Protein AF-A0A1B3IR20-F1 (afdb_monomer)

Secondary structure (DSSP, 8-state):
---------------HHHHHHHHHHHHHTT--HHHHHHHHHHHS-----SS-HHHHHHHHHHHHHHHHHHHHHHHHHHHH-GGGGHHHHHHHHHHHHHHHHHHT-

Sequence (105 aa):
MTAQKKRTQINVRLDELELEKVKYSADVLGLSVGQYVKQVVTKSPLIEPKFSPDFQKTAIRQLVGIANNLNQLTRLAHINGTTSTQQAIDQLRKEVDLLWQQLAK

Foldseek 3Di:
DDDDDPPDDDDDDDDPVRVVVLCVVCVVVVHDSVVSVCCCVVVVPPVPPPDDPVLVVVLVVLVVVLVVLVVVLVVCCVVPNNVVRVVSVVVSVVSVVVSVVVVVD

Radius of gyration: 26.53 Å; Cα contacts (8 Å, |Δi|>4): 33; chains: 1; bounding box: 53×28×75 Å

Mean predicted aligned error: 13.36 Å

InterPro domains:
  IPR053842 Mobilization protein NikA-like [PF21983] (4-77)

Structure (mmCIF, N/CA/C/O backbone):
data_AF-A0A1B3IR20-F1
#
_entry.id   AF-A0A1B3IR20-F1
#
loop_
_atom_site.group_PDB
_atom_site.id
_atom_site.type_symbol
_atom_site.label_atom_id
_atom_site.label_alt_id
_atom_site.label_comp_id
_atom_site.label_asym_id
_atom_site.label_entity_id
_atom_site.label_seq_id
_atom_site.pdbx_PDB_ins_code
_atom_site.Cartn_x
_atom_site.Cartn_y
_atom_site.Cartn_z
_atom_site.occupancy
_atom_site.B_iso_or_equiv
_atom_site.auth_seq_id
_atom_site.auth_comp_id
_atom_site.auth_asym_id
_atom_site.auth_atom_id
_atom_site.pdbx_PDB_model_num
ATOM 1 N N . MET A 1 1 ? -3.662 -6.941 39.229 1.00 40.84 1 MET A N 1
ATOM 2 C CA . MET A 1 1 ? -3.379 -6.418 37.874 1.00 40.84 1 MET A CA 1
ATOM 3 C C . MET A 1 1 ? -4.437 -5.373 37.548 1.00 40.84 1 MET A C 1
ATOM 5 O O . MET A 1 1 ? -5.601 -5.723 37.415 1.00 40.84 1 MET A O 1
ATOM 9 N N . THR A 1 2 ? -4.089 -4.089 37.550 1.00 47.50 2 THR A N 1
ATOM 10 C 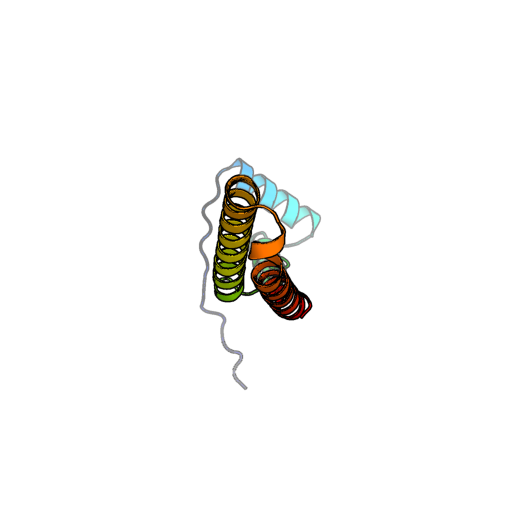CA . THR A 1 2 ? -5.041 -2.993 37.308 1.00 47.50 2 THR A CA 1
ATOM 11 C C . THR A 1 2 ? -5.352 -2.897 35.814 1.00 47.50 2 THR A C 1
ATOM 13 O O . THR A 1 2 ? -4.460 -2.658 35.004 1.00 47.50 2 THR A O 1
ATOM 16 N N . ALA A 1 3 ? -6.617 -3.104 35.436 1.00 56.12 3 ALA A N 1
ATOM 17 C CA . ALA A 1 3 ? -7.076 -2.972 34.057 1.00 56.12 3 ALA A CA 1
ATOM 18 C C . ALA A 1 3 ? -6.801 -1.549 33.539 1.00 56.12 3 ALA A C 1
ATOM 20 O O . ALA A 1 3 ? -7.300 -0.562 34.086 1.00 56.12 3 ALA A O 1
ATOM 21 N N . GLN A 1 4 ? -5.987 -1.433 32.492 1.00 61.38 4 GLN A N 1
ATOM 22 C CA . GLN A 1 4 ? -5.602 -0.149 31.915 1.00 61.38 4 GLN A CA 1
ATOM 23 C C . GLN A 1 4 ? -6.831 0.517 31.275 1.00 61.38 4 GLN A C 1
ATOM 25 O O . GLN A 1 4 ? -7.390 0.038 30.286 1.00 61.38 4 GLN A O 1
ATOM 30 N N . LYS A 1 5 ? -7.290 1.622 31.871 1.00 62.03 5 LYS A N 1
ATOM 31 C CA . LYS A 1 5 ? -8.451 2.388 31.397 1.00 62.03 5 LYS A CA 1
ATOM 32 C C . LYS A 1 5 ? -8.127 2.942 30.002 1.00 62.03 5 LYS A C 1
ATOM 34 O O . LYS A 1 5 ? -7.185 3.720 29.862 1.00 62.03 5 LYS A O 1
ATOM 39 N N . LYS A 1 6 ? -8.880 2.547 28.969 1.00 66.94 6 LYS A N 1
ATOM 40 C CA . LYS A 1 6 ? -8.706 3.056 27.595 1.00 66.94 6 LYS A CA 1
ATOM 41 C C . LYS A 1 6 ? -9.075 4.547 27.569 1.00 66.94 6 LYS A C 1
ATOM 43 O O . LYS A 1 6 ? -10.256 4.876 27.569 1.00 66.94 6 LYS A O 1
ATOM 48 N N . ARG A 1 7 ? -8.074 5.434 27.630 1.00 78.88 7 ARG A N 1
ATOM 49 C CA . ARG A 1 7 ? -8.252 6.902 27.691 1.00 78.88 7 ARG A CA 1
ATOM 50 C C . ARG A 1 7 ? -8.234 7.593 26.322 1.00 78.88 7 ARG A C 1
ATOM 52 O O . ARG A 1 7 ? -8.604 8.756 26.243 1.00 78.88 7 ARG A O 1
ATOM 59 N N . THR A 1 8 ? -7.816 6.903 25.263 1.00 81.88 8 THR A N 1
ATOM 60 C CA . THR A 1 8 ? -7.716 7.480 23.915 1.00 81.88 8 THR A CA 1
ATOM 61 C C . THR A 1 8 ? -9.086 7.542 23.242 1.00 81.88 8 THR A C 1
ATOM 63 O O . THR A 1 8 ? -9.822 6.553 23.244 1.00 81.88 8 THR A O 1
ATOM 66 N N . GLN A 1 9 ? -9.412 8.693 22.656 1.00 84.81 9 GLN A N 1
ATOM 67 C CA . GLN A 1 9 ? -10.660 8.946 21.937 1.00 84.81 9 GLN A CA 1
ATOM 68 C C . GLN A 1 9 ? -10.354 9.379 20.501 1.00 84.81 9 GLN A C 1
ATOM 70 O O . GLN A 1 9 ? -9.354 10.050 20.253 1.00 84.81 9 GLN A O 1
ATOM 75 N N . ILE A 1 10 ? -11.222 8.992 19.567 1.00 82.81 10 ILE A N 1
ATOM 76 C CA . ILE A 1 10 ? -11.187 9.420 18.166 1.00 82.81 10 ILE A CA 1
ATOM 77 C C . ILE A 1 10 ? -12.503 10.147 17.907 1.00 82.81 10 ILE A C 1
ATOM 79 O O . ILE A 1 10 ? -13.568 9.574 18.132 1.00 82.81 10 ILE A O 1
ATOM 83 N N . ASN A 1 11 ? -12.428 11.397 17.454 1.00 89.25 11 ASN A N 1
ATOM 84 C CA . ASN A 1 11 ?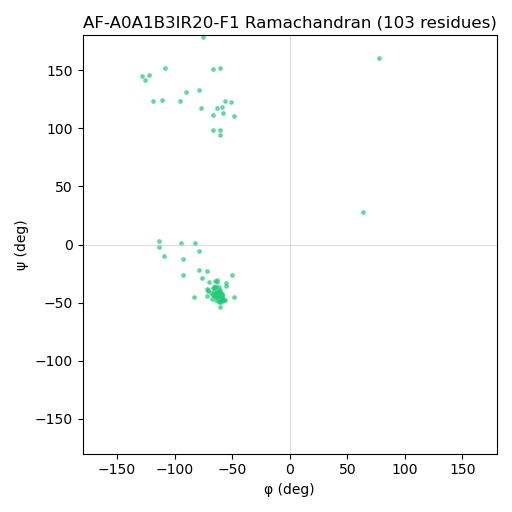 -13.602 12.182 17.087 1.00 89.25 11 ASN A CA 1
ATOM 85 C C . ASN A 1 11 ? -13.833 12.073 15.580 1.00 89.25 11 ASN A C 1
ATOM 87 O O . ASN A 1 11 ? -12.950 12.414 14.795 1.00 89.25 11 ASN A O 1
ATOM 91 N N . VAL A 1 12 ? -15.023 11.622 15.190 1.00 87.69 12 VAL A N 1
ATOM 92 C CA . VAL A 1 12 ? -15.453 11.526 13.792 1.00 87.69 12 VAL A CA 1
ATOM 93 C C . VAL A 1 12 ? -16.551 12.562 13.578 1.00 87.69 12 VAL A C 1
ATOM 95 O O . VAL A 1 12 ? -17.527 12.583 14.327 1.00 87.69 12 VAL A O 1
ATOM 98 N N . ARG A 1 13 ? -16.373 13.447 12.594 1.00 92.69 13 ARG A N 1
ATOM 99 C CA . ARG A 1 13 ? -17.423 14.375 12.159 1.00 92.69 13 ARG A CA 1
ATOM 100 C C . ARG A 1 13 ? -18.217 13.693 11.057 1.00 92.69 13 ARG A C 1
ATOM 102 O O . ARG A 1 13 ? -17.603 13.146 10.149 1.00 92.69 13 ARG A O 1
ATOM 109 N N . LEU A 1 14 ? -19.534 13.721 11.184 1.00 91.69 14 LEU A N 1
ATOM 110 C CA . LEU A 1 14 ? -20.471 13.123 10.245 1.00 91.69 14 LEU A CA 1
ATOM 111 C C . LEU A 1 14 ? -21.493 14.185 9.863 1.00 91.69 14 LEU A C 1
ATOM 113 O O . LEU A 1 14 ? -21.871 15.000 10.714 1.00 91.69 14 LEU A O 1
ATOM 117 N N . ASP A 1 15 ? -21.941 14.159 8.617 1.00 95.88 15 ASP A N 1
ATOM 118 C CA . ASP A 1 15 ? -23.176 14.832 8.240 1.00 95.88 15 ASP A CA 1
ATOM 119 C C . ASP A 1 15 ? -24.414 14.040 8.713 1.00 95.88 15 ASP A C 1
ATOM 121 O O . ASP A 1 15 ? -24.320 12.989 9.359 1.00 95.88 15 ASP A O 1
ATOM 125 N N . GLU A 1 16 ? -25.602 14.583 8.451 1.00 94.56 16 GLU A N 1
ATOM 126 C CA . GLU A 1 16 ? -26.861 14.006 8.925 1.00 94.56 16 GLU A CA 1
ATOM 127 C C . GLU A 1 16 ? -27.165 12.639 8.285 1.00 94.56 16 GLU A C 1
ATOM 129 O O . GLU A 1 16 ? -27.565 11.706 8.987 1.00 94.56 16 GLU A O 1
ATOM 134 N N . LEU A 1 17 ? -26.883 12.484 6.986 1.00 95.62 17 LEU A N 1
ATOM 135 C CA . LEU A 1 17 ? -27.112 11.246 6.234 1.00 95.62 17 LEU A CA 1
ATOM 136 C C . LEU A 1 17 ? -26.122 10.151 6.642 1.00 95.62 17 LEU A C 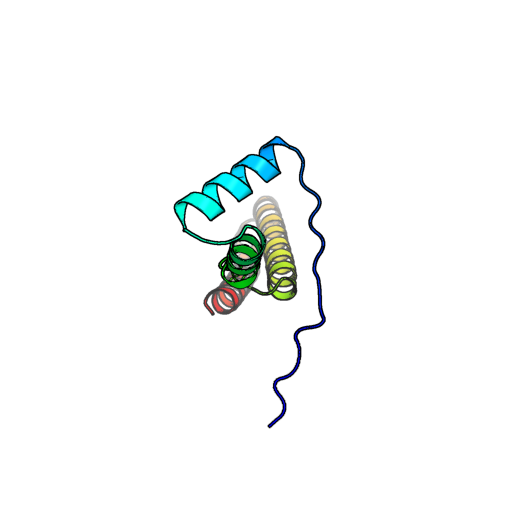1
ATOM 138 O O . LEU A 1 17 ? -26.476 8.975 6.761 1.00 95.62 17 LEU A O 1
ATOM 142 N N . GLU A 1 18 ? -24.864 10.520 6.854 1.00 92.31 18 GLU A N 1
ATOM 143 C CA . GLU A 1 18 ? -23.828 9.632 7.359 1.00 92.31 18 GLU A CA 1
ATOM 144 C C . GLU A 1 18 ? -24.183 9.135 8.761 1.00 92.31 18 GLU A C 1
ATOM 146 O O . GLU A 1 18 ? -24.131 7.930 9.020 1.00 92.31 18 GLU A O 1
ATOM 151 N N . LEU A 1 19 ? -24.610 10.033 9.655 1.00 94.56 19 LEU A N 1
ATOM 152 C CA . LEU A 1 19 ? -25.023 9.666 11.006 1.00 94.56 19 LEU A CA 1
ATOM 153 C C . LEU A 1 19 ? -26.220 8.708 11.002 1.00 94.56 19 LEU A C 1
ATOM 155 O O . LEU A 1 19 ? -26.232 7.751 11.781 1.00 94.56 19 LEU A O 1
ATOM 159 N N . GLU A 1 20 ? -27.213 8.939 10.145 1.00 95.88 20 GLU A N 1
ATOM 160 C CA . GLU A 1 20 ? -28.386 8.071 10.022 1.00 95.88 20 GLU A CA 1
ATOM 161 C C . GLU A 1 20 ? -27.995 6.651 9.591 1.00 95.88 20 GLU A C 1
ATOM 163 O O . GLU A 1 20 ? -28.401 5.676 10.228 1.00 95.88 20 GLU A O 1
ATOM 168 N N . LYS A 1 21 ? -27.105 6.520 8.599 1.00 94.38 21 LYS A N 1
ATOM 169 C CA . LYS A 1 21 ? -26.563 5.216 8.178 1.00 94.38 21 LYS A CA 1
ATOM 170 C C . LYS A 1 21 ? -25.846 4.492 9.314 1.00 94.38 21 LYS A C 1
ATOM 172 O O . LYS A 1 21 ? -26.029 3.283 9.484 1.00 94.38 21 LYS A O 1
ATOM 177 N N . VAL A 1 22 ? -25.030 5.207 10.096 1.00 93.12 22 VAL A N 1
ATOM 178 C CA . VAL A 1 22 ? -24.325 4.618 11.246 1.00 93.12 22 VAL A CA 1
ATOM 179 C C . VAL A 1 22 ? -25.320 4.161 12.314 1.00 93.12 22 VAL A C 1
ATOM 181 O O . VAL A 1 22 ? -25.174 3.056 12.833 1.00 93.12 22 VAL A O 1
ATOM 184 N N . LYS A 1 23 ? -26.338 4.973 12.626 1.00 94.44 23 LYS A N 1
ATOM 185 C CA . LYS A 1 23 ? -27.387 4.625 13.599 1.00 94.44 23 LYS A CA 1
ATOM 186 C C . LYS A 1 23 ? -28.168 3.392 13.167 1.00 94.44 23 LYS A C 1
ATOM 188 O O . LYS A 1 23 ? -28.276 2.461 13.955 1.00 94.44 23 LYS A O 1
ATOM 193 N N . TYR A 1 24 ? -28.641 3.366 11.924 1.00 94.62 24 TYR A N 1
ATOM 194 C CA . TYR A 1 24 ? -29.364 2.226 11.369 1.00 94.62 24 TYR A CA 1
ATOM 195 C C . TYR A 1 24 ? -28.528 0.943 11.440 1.00 94.62 24 TYR A C 1
ATOM 197 O O . TYR A 1 24 ? -28.984 -0.078 11.942 1.00 94.62 24 TYR A O 1
ATOM 205 N N . SER A 1 25 ? -27.264 1.006 11.016 1.00 90.38 25 SER A N 1
ATOM 206 C CA . SER A 1 25 ? -26.369 -0.158 11.039 1.00 90.38 25 SER A CA 1
ATOM 207 C C . SER A 1 25 ? -26.078 -0.647 12.462 1.00 90.38 25 SER A C 1
ATOM 209 O O . SER A 1 25 ? -25.967 -1.849 12.697 1.00 90.38 25 SER A O 1
ATOM 211 N N . ALA A 1 26 ? -25.949 0.278 13.417 1.00 92.19 26 ALA A N 1
ATOM 212 C CA . ALA A 1 26 ? -25.765 -0.056 14.823 1.00 92.19 26 ALA A CA 1
ATOM 213 C C . ALA A 1 26 ? -27.016 -0.736 15.404 1.00 92.19 26 ALA A C 1
ATOM 215 O O . ALA A 1 26 ? -26.883 -1.753 16.082 1.00 92.19 26 ALA A O 1
ATOM 216 N N . ASP A 1 27 ? -28.206 -0.226 15.077 1.00 93.81 27 ASP A N 1
ATOM 217 C CA . ASP A 1 27 ? -29.497 -0.764 15.517 1.00 93.81 27 ASP A CA 1
ATOM 218 C C . ASP A 1 27 ? -29.748 -2.179 14.979 1.00 93.81 27 ASP A C 1
ATOM 220 O O . ASP A 1 27 ? -30.008 -3.101 15.751 1.00 93.81 27 ASP A O 1
ATOM 224 N N . VAL A 1 28 ? -29.523 -2.395 13.676 1.00 91.81 28 VAL A N 1
ATOM 225 C CA . VAL A 1 28 ? -29.621 -3.718 13.029 1.00 91.81 28 VAL A CA 1
ATOM 226 C C . VAL A 1 28 ? -28.722 -4.759 13.707 1.00 91.81 28 VAL A C 1
ATOM 228 O O . VAL A 1 28 ? -29.068 -5.938 13.771 1.00 91.81 28 VAL A O 1
ATOM 231 N N . LEU A 1 29 ? -27.565 -4.340 14.224 1.00 87.56 29 LEU A N 1
ATOM 232 C CA . LEU A 1 29 ? -26.603 -5.213 14.900 1.00 87.56 29 LEU A CA 1
ATOM 233 C C . LEU A 1 29 ? -26.778 -5.254 16.428 1.00 87.56 29 LEU A C 1
ATOM 235 O O . LEU A 1 29 ? -25.994 -5.924 17.103 1.00 87.56 29 LEU A O 1
ATOM 239 N N . GLY A 1 30 ? -27.765 -4.545 16.986 1.00 90.56 30 GLY A N 1
ATOM 240 C CA . GLY A 1 30 ? -28.002 -4.462 18.430 1.00 90.56 30 GLY A CA 1
ATOM 241 C C . GLY A 1 3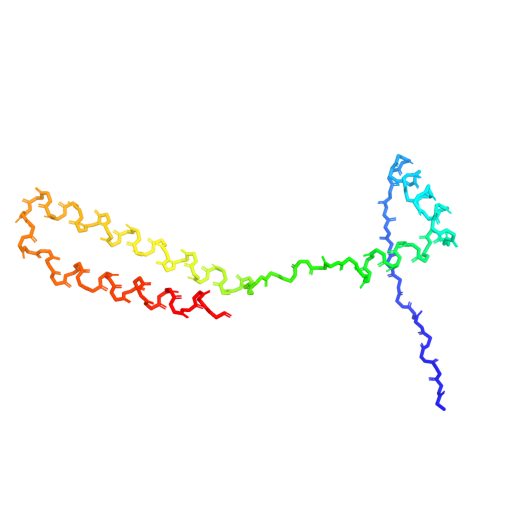0 ? -26.852 -3.810 19.210 1.00 90.56 30 GLY A C 1
ATOM 242 O O . GLY A 1 30 ? -26.617 -4.141 20.372 1.00 90.56 30 GLY A O 1
ATOM 243 N N . LEU A 1 31 ? -26.089 -2.920 18.571 1.00 90.19 31 LEU A N 1
ATOM 244 C CA . LEU A 1 31 ? -24.931 -2.239 19.147 1.00 90.19 31 LEU A CA 1
ATOM 245 C C . LEU A 1 31 ? -25.242 -0.766 19.417 1.00 90.19 31 LEU A C 1
ATOM 247 O O . LEU A 1 31 ? -25.986 -0.120 18.687 1.00 90.19 31 LEU A O 1
ATOM 251 N N . SER A 1 32 ? -24.576 -0.172 20.412 1.00 92.19 32 SER A N 1
ATOM 252 C CA . SER A 1 32 ? -24.525 1.294 20.473 1.00 92.19 32 SER A CA 1
ATOM 253 C C . SER A 1 32 ? -23.722 1.851 19.294 1.00 92.19 32 SER A C 1
ATOM 255 O O . SER A 1 32 ? -22.755 1.232 18.842 1.00 92.19 32 SER A O 1
ATOM 257 N N . VAL A 1 33 ? -24.048 3.070 18.856 1.00 90.25 33 VAL A N 1
ATOM 258 C CA . VAL A 1 33 ? -23.317 3.786 17.791 1.00 90.25 33 VAL A CA 1
ATOM 259 C C . VAL A 1 33 ? -21.804 3.770 18.039 1.00 90.25 33 VAL A C 1
ATOM 261 O O . VAL A 1 33 ? -21.024 3.449 17.146 1.00 90.25 33 VAL A O 1
ATOM 264 N N . GLY A 1 34 ? -21.371 4.035 19.276 1.00 88.81 34 GLY A N 1
ATOM 265 C CA . GLY A 1 34 ? -19.952 4.018 19.638 1.00 88.81 34 GLY A CA 1
ATOM 266 C C . GLY A 1 34 ? -19.309 2.627 19.568 1.00 88.81 34 GLY A C 1
ATOM 267 O O . GLY A 1 34 ? -18.158 2.507 19.149 1.00 88.81 34 GLY A O 1
ATOM 268 N N . GLN A 1 35 ? -20.029 1.565 19.947 1.00 88.00 35 GLN A N 1
ATOM 269 C CA . GLN A 1 35 ? -19.541 0.187 19.805 1.00 88.00 35 GLN A CA 1
ATOM 270 C C . GLN A 1 35 ? -19.451 -0.228 18.339 1.00 88.00 35 GLN A C 1
ATOM 272 O O . GLN A 1 35 ? -18.445 -0.823 17.956 1.00 88.00 35 GLN A O 1
ATOM 277 N N . TYR A 1 36 ? -20.451 0.128 17.533 1.00 90.56 36 TYR A N 1
ATOM 278 C CA . TYR A 1 36 ? -20.459 -0.125 16.099 1.00 90.56 36 TYR A CA 1
ATOM 279 C C . TYR A 1 36 ? -19.287 0.579 15.408 1.00 90.56 36 TYR A C 1
ATOM 281 O O . TYR A 1 36 ? -18.465 -0.090 14.790 1.00 90.56 36 TYR A O 1
ATOM 289 N N . VAL A 1 37 ? -19.118 1.895 15.598 1.00 89.88 37 VAL A N 1
ATOM 290 C CA . VAL A 1 37 ? -18.001 2.658 15.007 1.00 89.88 37 VAL A CA 1
ATOM 291 C C . VAL A 1 37 ? -16.658 2.102 15.464 1.00 89.88 37 VAL A C 1
ATOM 293 O O . VAL A 1 37 ? -15.756 1.909 14.655 1.00 89.88 37 VAL A O 1
ATOM 296 N N . LYS A 1 38 ? -16.518 1.767 16.750 1.00 87.88 38 LYS A N 1
ATOM 297 C CA . LYS A 1 38 ? -15.305 1.121 17.253 1.00 87.88 38 LYS A CA 1
ATOM 298 C C . LYS A 1 38 ? -15.060 -0.218 16.567 1.00 87.88 38 LYS A C 1
ATOM 300 O O . LYS A 1 38 ? -13.923 -0.496 16.205 1.00 87.88 38 LYS A O 1
ATOM 305 N N . GLN A 1 39 ? -16.082 -1.050 16.394 1.00 86.50 39 GLN A N 1
ATOM 306 C CA . GLN A 1 39 ? -15.955 -2.337 15.720 1.00 86.50 39 GLN A CA 1
ATOM 307 C C . GLN A 1 39 ? -15.596 -2.162 14.246 1.00 86.50 39 GLN A C 1
ATOM 309 O O . GLN A 1 39 ? -14.701 -2.848 13.780 1.00 86.50 39 GLN A O 1
ATOM 314 N N . VAL A 1 40 ? -16.208 -1.213 13.542 1.00 86.38 40 VAL A N 1
ATOM 315 C CA . VAL A 1 40 ? -15.853 -0.880 12.160 1.00 86.38 40 VAL A CA 1
ATOM 316 C C . VAL A 1 40 ? -14.408 -0.393 12.081 1.00 86.38 40 VAL A C 1
ATOM 318 O O . VAL A 1 40 ? -13.641 -0.928 11.305 1.00 86.38 40 VAL A O 1
ATOM 321 N N . VAL A 1 41 ? -13.969 0.543 12.920 1.00 84.44 41 VAL A N 1
ATOM 322 C CA . VAL A 1 41 ? -12.597 1.083 12.845 1.00 84.44 41 VAL A CA 1
ATOM 323 C C . VAL A 1 41 ? -11.537 0.059 13.276 1.00 84.44 41 VAL A C 1
ATOM 325 O O . VAL A 1 41 ? -10.427 0.072 12.757 1.00 84.44 41 VAL A O 1
ATOM 328 N N . THR A 1 42 ? -11.857 -0.837 14.216 1.00 82.19 42 THR A N 1
ATOM 329 C CA . THR A 1 42 ? -10.901 -1.837 14.741 1.00 82.19 42 THR A CA 1
ATOM 330 C C . THR A 1 42 ? -10.928 -3.179 14.016 1.00 82.19 42 THR A C 1
ATOM 332 O O . THR A 1 42 ? -9.929 -3.889 14.051 1.00 82.19 42 THR A O 1
ATOM 335 N N . LYS A 1 43 ? -12.061 -3.547 13.408 1.00 73.00 43 LYS A N 1
ATOM 336 C CA . LYS A 1 43 ? -12.254 -4.803 12.668 1.00 73.00 43 LYS A CA 1
ATOM 337 C C . LYS A 1 43 ? -12.469 -4.599 11.177 1.00 73.00 43 LYS A C 1
ATOM 339 O O . LYS A 1 43 ? -12.628 -5.600 10.482 1.00 73.00 43 LYS A O 1
ATOM 344 N N . SER A 1 44 ? -12.510 -3.357 10.680 1.00 65.19 44 SER A N 1
ATOM 345 C CA . SER A 1 44 ? -12.359 -3.130 9.245 1.00 65.19 44 SER A CA 1
ATOM 346 C C . SER A 1 44 ? -11.097 -3.884 8.865 1.00 65.19 44 SER A C 1
ATOM 348 O O . SER A 1 44 ? -10.063 -3.645 9.505 1.00 65.19 44 SER A O 1
ATOM 350 N N . PRO A 1 45 ? -11.165 -4.833 7.918 1.00 53.59 45 PRO A N 1
ATOM 351 C CA . PRO A 1 45 ? -9.953 -5.336 7.331 1.00 53.59 45 PRO A CA 1
ATOM 352 C C . PRO A 1 45 ? -9.327 -4.098 6.704 1.00 53.59 45 PRO A C 1
ATOM 354 O O . PRO A 1 45 ? -9.734 -3.652 5.632 1.00 53.59 45 PRO A O 1
ATOM 357 N N . LEU A 1 46 ? -8.366 -3.490 7.407 1.00 52.59 46 LEU A N 1
ATOM 358 C CA . LEU A 1 46 ? -7.322 -2.752 6.735 1.00 52.59 46 LEU A CA 1
ATOM 359 C C . LEU A 1 46 ? -6.890 -3.747 5.674 1.00 52.59 46 LEU A C 1
ATOM 361 O O . LEU A 1 46 ? -6.449 -4.844 6.017 1.00 52.59 46 LEU A O 1
ATOM 365 N N . ILE A 1 47 ? -7.196 -3.445 4.412 1.00 51.44 47 ILE A N 1
ATOM 366 C CA . ILE A 1 47 ? -6.646 -4.204 3.305 1.00 51.44 47 ILE A CA 1
ATOM 367 C C . ILE A 1 47 ? -5.164 -3.981 3.505 1.00 51.44 47 ILE A C 1
ATOM 369 O O . ILE A 1 47 ? -4.663 -2.911 3.163 1.00 51.44 47 ILE A O 1
ATOM 373 N N . GLU A 1 48 ? -4.515 -4.914 4.199 1.00 57.12 48 GLU A N 1
ATOM 374 C CA . GLU A 1 48 ? -3.093 -4.851 4.427 1.00 57.12 48 GLU A CA 1
ATOM 375 C C . GLU A 1 48 ? -2.524 -4.820 3.022 1.00 57.12 48 GLU A C 1
ATOM 377 O O . GLU A 1 48 ? -2.760 -5.753 2.239 1.00 57.12 48 GLU A O 1
ATOM 382 N N . PRO A 1 49 ? -1.912 -3.693 2.626 1.00 60.78 49 PRO A N 1
ATOM 383 C CA . PRO A 1 49 ? -1.373 -3.599 1.294 1.00 60.78 49 PRO A CA 1
ATOM 384 C C . PRO A 1 49 ? -0.412 -4.773 1.157 1.00 60.78 49 PRO A C 1
ATOM 386 O O . PRO A 1 49 ? 0.496 -4.904 1.977 1.00 60.78 49 PRO A O 1
ATOM 389 N N . LYS A 1 50 ? -0.615 -5.631 0.144 1.00 69.12 50 LYS A N 1
ATOM 390 C CA . LYS A 1 50 ? 0.250 -6.807 -0.087 1.00 69.12 50 LYS A CA 1
ATOM 391 C C . LYS A 1 50 ? 1.735 -6.432 -0.088 1.00 69.12 50 LYS A C 1
ATOM 393 O O . LYS A 1 50 ? 2.585 -7.243 0.245 1.00 69.12 50 LYS A O 1
ATOM 398 N N . PHE A 1 51 ? 2.018 -5.177 -0.427 1.00 73.75 51 PHE A N 1
ATOM 399 C CA . PHE A 1 51 ? 3.336 -4.582 -0.40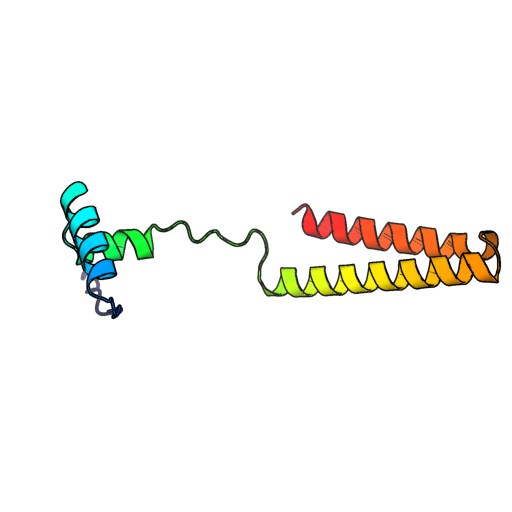9 1.00 73.75 51 PHE A CA 1
ATOM 400 C C . PHE A 1 51 ? 3.360 -3.304 0.422 1.00 73.75 51 PHE A C 1
ATOM 402 O O . PHE A 1 51 ? 2.453 -2.477 0.304 1.00 73.75 51 PHE A O 1
ATOM 409 N N . SER A 1 52 ? 4.439 -3.080 1.174 1.00 79.81 52 SER A N 1
ATOM 410 C CA . SER A 1 52 ? 4.646 -1.814 1.882 1.00 79.81 52 SER A CA 1
ATOM 411 C C . SER A 1 52 ? 4.705 -0.624 0.904 1.00 79.81 52 SER A C 1
ATOM 413 O O . SER A 1 52 ? 5.127 -0.789 -0.245 1.00 79.81 52 SER A O 1
ATOM 415 N N . PRO A 1 53 ? 4.328 0.597 1.328 1.00 77.88 53 PRO A N 1
ATOM 416 C CA . PRO A 1 53 ? 4.392 1.784 0.470 1.00 77.88 53 PR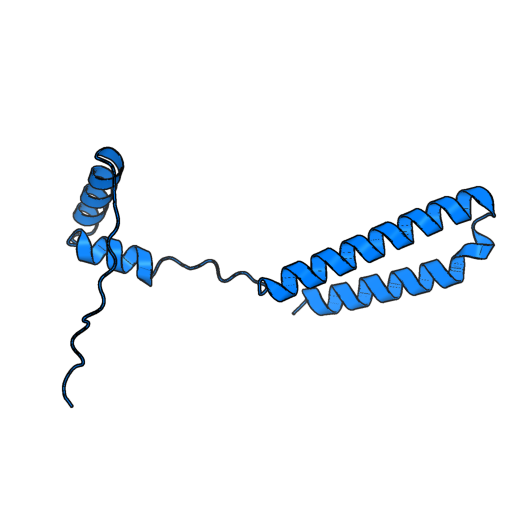O A CA 1
ATOM 417 C C . PRO A 1 53 ? 5.785 2.041 -0.127 1.00 77.88 53 PRO A C 1
ATOM 419 O O . PRO A 1 53 ? 5.901 2.464 -1.278 1.00 77.88 53 PRO A O 1
ATOM 422 N N . ASP A 1 54 ? 6.848 1.756 0.628 1.00 83.31 54 ASP A N 1
ATOM 423 C CA . ASP A 1 54 ? 8.231 1.925 0.168 1.00 83.31 54 ASP A CA 1
ATOM 424 C C . ASP A 1 54 ? 8.618 0.885 -0.885 1.00 83.31 54 ASP A C 1
ATOM 426 O O . ASP A 1 54 ? 9.267 1.213 -1.886 1.00 83.31 54 ASP A O 1
ATOM 430 N N . PHE A 1 55 ? 8.158 -0.357 -0.711 1.00 84.25 55 PHE A N 1
ATOM 431 C CA . PHE A 1 55 ? 8.337 -1.399 -1.712 1.00 84.25 55 PHE A CA 1
ATOM 432 C C . PHE A 1 55 ? 7.598 -1.045 -3.008 1.00 84.25 55 PHE A C 1
ATOM 434 O O . PHE A 1 55 ? 8.189 -1.123 -4.081 1.00 84.25 55 PHE A O 1
ATOM 441 N N . GLN A 1 56 ? 6.350 -0.568 -2.921 1.00 82.75 56 GLN A N 1
ATOM 442 C CA . GLN A 1 56 ? 5.571 -0.148 -4.094 1.00 82.75 56 GLN A CA 1
ATOM 443 C C . GLN A 1 56 ? 6.283 0.953 -4.888 1.00 82.75 56 GLN A C 1
ATOM 445 O O . GLN A 1 56 ? 6.434 0.841 -6.103 1.00 82.75 56 GLN A O 1
ATOM 450 N N . LYS A 1 57 ? 6.780 1.998 -4.212 1.00 85.12 57 LYS A N 1
ATOM 451 C CA . LYS A 1 57 ? 7.539 3.081 -4.863 1.00 85.12 57 LYS A CA 1
ATOM 452 C C . LYS A 1 57 ? 8.798 2.564 -5.557 1.00 85.12 57 LYS A C 1
ATOM 454 O O . LYS A 1 57 ? 9.114 2.998 -6.665 1.00 85.12 57 LYS A O 1
ATOM 459 N N . THR A 1 58 ? 9.507 1.640 -4.912 1.00 88.56 58 THR A N 1
ATOM 460 C CA . THR A 1 58 ? 10.736 1.049 -5.452 1.00 88.56 58 THR A CA 1
ATOM 461 C C . THR A 1 58 ? 10.443 0.195 -6.686 1.00 88.56 58 THR A C 1
ATOM 463 O O . THR A 1 58 ? 11.079 0.392 -7.721 1.00 88.56 58 THR A O 1
ATOM 466 N N . ALA A 1 59 ? 9.425 -0.666 -6.617 1.00 87.00 59 ALA A N 1
ATOM 467 C CA . ALA A 1 59 ? 8.985 -1.497 -7.734 1.00 87.00 59 ALA A CA 1
ATOM 468 C C . ALA A 1 59 ? 8.516 -0.648 -8.927 1.00 87.00 59 ALA A C 1
ATOM 470 O O . ALA A 1 59 ? 8.928 -0.892 -10.059 1.00 87.00 59 ALA A O 1
ATOM 471 N N . ILE A 1 60 ? 7.730 0.410 -8.684 1.00 88.94 60 ILE A N 1
ATOM 472 C CA . ILE A 1 60 ? 7.303 1.353 -9.733 1.00 88.94 60 ILE A CA 1
ATOM 473 C C . ILE A 1 60 ? 8.520 1.992 -10.412 1.00 88.94 60 ILE A C 1
ATOM 475 O O . ILE A 1 60 ? 8.579 2.059 -11.639 1.00 88.94 60 ILE A O 1
ATOM 479 N N . ARG A 1 61 ? 9.521 2.434 -9.642 1.00 91.12 61 ARG A N 1
ATOM 480 C CA . ARG A 1 61 ? 10.738 3.036 -10.202 1.00 91.12 61 ARG A CA 1
ATOM 481 C C . ARG A 1 61 ? 11.518 2.052 -11.078 1.00 91.12 61 ARG A C 1
ATOM 483 O O . ARG A 1 61 ? 11.992 2.445 -12.143 1.00 91.12 61 ARG A O 1
ATOM 490 N N . GLN A 1 62 ? 11.648 0.799 -10.649 1.00 91.19 62 GLN A N 1
ATOM 491 C CA . GLN A 1 62 ? 12.318 -0.243 -11.431 1.00 91.19 62 GLN A CA 1
ATOM 492 C C . GLN A 1 62 ? 11.552 -0.567 -12.721 1.00 91.19 62 GLN A C 1
ATOM 494 O O . GLN A 1 62 ? 12.166 -0.635 -13.783 1.00 91.19 62 GLN A O 1
ATOM 499 N N . LEU A 1 63 ? 10.219 -0.670 -12.661 1.00 92.19 63 LEU A N 1
ATOM 500 C CA . LEU A 1 63 ? 9.366 -0.865 -13.840 1.00 92.19 63 LEU A CA 1
ATOM 501 C C . LEU A 1 63 ? 9.531 0.266 -14.863 1.00 92.19 63 LEU A C 1
ATOM 503 O O . LEU A 1 63 ? 9.666 0.004 -16.057 1.00 92.19 63 LEU A O 1
ATOM 507 N N . VAL A 1 64 ? 9.578 1.520 -14.405 1.00 92.81 64 VAL A N 1
ATOM 508 C CA . VAL A 1 64 ? 9.843 2.677 -15.276 1.00 92.81 64 VAL A CA 1
ATOM 509 C C . VAL A 1 64 ? 11.234 2.580 -15.914 1.00 92.81 64 VAL A C 1
ATOM 511 O O . VAL A 1 64 ? 11.386 2.872 -17.100 1.00 92.81 64 VAL A O 1
ATOM 514 N N . GLY A 1 65 ? 12.245 2.135 -15.162 1.00 92.69 65 GLY A N 1
ATOM 515 C CA . GLY A 1 65 ? 13.590 1.875 -15.686 1.00 92.69 65 GLY A CA 1
ATOM 516 C C . GLY A 1 65 ? 13.596 0.826 -16.801 1.00 92.69 65 GLY A C 1
ATOM 517 O O . GLY A 1 65 ? 14.102 1.095 -17.889 1.00 92.69 65 GLY A O 1
ATOM 518 N N . ILE A 1 66 ? 12.952 -0.319 -16.569 1.00 92.94 66 ILE A N 1
ATOM 519 C CA . ILE A 1 66 ? 12.804 -1.409 -17.548 1.00 92.94 66 ILE A CA 1
ATOM 520 C C . ILE A 1 66 ? 12.091 -0.915 -18.814 1.00 92.94 66 ILE A C 1
ATOM 522 O O . ILE A 1 66 ? 12.554 -1.172 -19.926 1.00 92.94 66 ILE A O 1
ATOM 526 N N . ALA A 1 67 ? 10.998 -0.159 -18.670 1.00 90.75 67 ALA A N 1
ATOM 527 C CA . ALA A 1 67 ? 10.266 0.402 -19.807 1.00 90.75 67 ALA A CA 1
ATOM 528 C C . ALA A 1 67 ? 11.134 1.366 -20.636 1.00 90.75 67 ALA A C 1
ATOM 530 O O . ALA A 1 67 ? 11.110 1.341 -21.869 1.00 90.75 67 ALA A O 1
ATOM 531 N N . ASN A 1 68 ? 11.944 2.191 -19.970 1.00 94.12 68 ASN A N 1
ATOM 532 C CA . ASN A 1 68 ? 12.880 3.085 -20.642 1.00 94.12 68 ASN A CA 1
ATOM 533 C C . ASN A 1 68 ? 13.977 2.316 -21.383 1.00 94.12 68 ASN A C 1
ATOM 535 O O . ASN A 1 68 ? 14.259 2.647 -22.536 1.00 94.12 68 ASN A O 1
ATOM 539 N N . ASN A 1 69 ? 14.556 1.289 -20.755 1.00 91.00 69 ASN A N 1
ATOM 540 C CA . ASN A 1 69 ? 15.559 0.424 -21.373 1.00 91.00 69 ASN A CA 1
ATOM 541 C C . ASN A 1 69 ? 14.981 -0.247 -22.626 1.00 91.00 69 ASN A C 1
ATOM 543 O O . ASN A 1 69 ? 15.569 -0.142 -23.700 1.00 91.00 69 ASN A O 1
ATOM 547 N N . LEU A 1 70 ? 13.776 -0.818 -22.542 1.00 90.81 70 LEU A N 1
ATOM 548 C CA . LEU A 1 70 ? 13.080 -1.394 -23.694 1.00 90.81 70 LEU A CA 1
ATOM 549 C C . LEU A 1 70 ? 12.898 -0.376 -24.831 1.00 90.81 70 LEU A C 1
ATOM 551 O O . LEU A 1 70 ? 13.250 -0.655 -25.975 1.00 90.81 70 LEU A O 1
ATOM 555 N N . ASN A 1 71 ? 12.421 0.833 -24.524 1.00 93.38 71 ASN A N 1
ATOM 556 C CA . ASN A 1 71 ? 12.233 1.894 -25.520 1.00 93.38 71 ASN A CA 1
ATOM 557 C C . ASN A 1 71 ? 13.543 2.348 -26.182 1.00 93.38 71 ASN A C 1
ATOM 559 O O . ASN A 1 71 ? 13.541 2.808 -27.328 1.00 93.38 71 ASN A O 1
ATOM 563 N N . GLN A 1 72 ? 14.668 2.281 -25.469 1.00 89.00 72 GLN A N 1
ATOM 564 C CA . GLN A 1 72 ? 15.984 2.556 -26.046 1.00 89.00 72 GLN A CA 1
ATOM 565 C C . GLN A 1 72 ? 16.414 1.427 -26.984 1.00 89.00 72 GLN A C 1
ATOM 567 O O . GLN A 1 72 ? 16.837 1.713 -28.102 1.00 89.00 72 GLN A O 1
ATOM 572 N N . LEU A 1 73 ? 16.232 0.165 -26.585 1.00 88.75 73 LEU A N 1
ATOM 573 C CA . LEU A 1 73 ? 16.565 -0.993 -27.419 1.00 88.75 73 LEU A CA 1
ATOM 574 C C . LEU A 1 73 ? 15.736 -1.035 -28.702 1.00 88.75 73 LEU A C 1
ATOM 576 O O . LEU A 1 73 ? 16.299 -1.252 -29.770 1.00 88.75 73 LEU A O 1
ATOM 580 N N . THR A 1 74 ? 14.438 -0.735 -28.634 1.00 88.12 74 THR A N 1
ATOM 581 C CA . THR A 1 74 ? 13.577 -0.640 -29.823 1.00 88.12 74 THR A CA 1
ATOM 582 C C . THR A 1 74 ? 14.080 0.424 -30.800 1.00 88.12 74 THR A C 1
ATOM 584 O O . THR A 1 74 ? 14.170 0.172 -32.001 1.00 88.12 74 THR A O 1
ATOM 587 N N . ARG A 1 75 ? 14.469 1.605 -30.299 1.00 88.94 75 ARG A N 1
ATOM 588 C CA . ARG A 1 75 ? 15.045 2.671 -31.136 1.00 88.94 75 ARG A CA 1
ATOM 589 C C . ARG A 1 75 ? 16.390 2.265 -31.735 1.00 88.94 75 ARG A C 1
ATOM 591 O O . ARG A 1 75 ? 16.615 2.488 -32.919 1.00 88.94 75 ARG A O 1
ATOM 598 N N . LEU A 1 76 ? 17.267 1.648 -30.945 1.00 86.00 76 LEU A N 1
ATOM 599 C CA . LEU A 1 76 ? 18.577 1.190 -31.411 1.00 86.00 76 LEU A CA 1
ATOM 600 C C . LEU A 1 76 ? 18.465 0.087 -32.466 1.00 86.00 76 LEU A C 1
ATOM 602 O O . LEU A 1 76 ? 19.171 0.151 -33.467 1.00 86.00 76 LEU A O 1
ATOM 606 N N . ALA A 1 77 ? 17.564 -0.877 -32.277 1.00 85.50 77 ALA A N 1
ATOM 607 C CA . ALA A 1 77 ? 17.314 -1.947 -33.238 1.00 85.50 77 ALA A CA 1
ATOM 608 C C . ALA A 1 77 ? 16.746 -1.409 -34.560 1.00 85.50 77 ALA A C 1
ATOM 610 O O . ALA A 1 77 ? 17.122 -1.885 -35.628 1.00 85.50 77 ALA A O 1
ATOM 611 N N . HIS A 1 78 ? 15.889 -0.384 -34.499 1.00 84.12 78 HIS A N 1
ATOM 612 C CA . HIS A 1 78 ? 15.375 0.294 -35.689 1.00 84.12 78 HIS A CA 1
ATOM 613 C C . HIS A 1 78 ? 16.478 1.036 -36.468 1.00 84.12 78 HIS A C 1
ATOM 615 O O . HIS A 1 78 ? 16.435 1.077 -37.693 1.00 84.12 78 HIS A O 1
ATOM 621 N N . ILE A 1 79 ? 17.459 1.636 -35.781 1.00 84.56 79 ILE A N 1
ATOM 622 C CA . ILE A 1 79 ? 18.532 2.427 -36.415 1.00 84.56 79 ILE A CA 1
ATOM 623 C C . ILE A 1 79 ? 19.679 1.539 -36.924 1.00 84.56 79 ILE A C 1
ATOM 625 O O . ILE A 1 79 ? 20.155 1.735 -38.037 1.00 84.56 79 ILE A O 1
ATOM 629 N N . ASN A 1 80 ? 20.134 0.579 -36.115 1.00 79.81 80 ASN A N 1
ATOM 630 C CA . ASN A 1 80 ? 21.383 -0.163 -36.335 1.00 79.81 80 ASN A CA 1
ATOM 631 C C . ASN A 1 80 ? 21.175 -1.657 -36.646 1.00 79.81 80 ASN A C 1
ATOM 633 O O . ASN A 1 80 ? 22.152 -2.400 -36.755 1.00 79.81 80 ASN A O 1
ATOM 637 N N . GLY A 1 81 ? 19.925 -2.116 -36.755 1.00 70.69 81 GLY A N 1
ATOM 638 C CA . GLY A 1 81 ? 19.590 -3.535 -36.869 1.00 70.69 81 GLY A CA 1
ATOM 639 C C . GLY A 1 81 ? 19.665 -4.284 -35.531 1.00 70.69 81 GLY A C 1
ATOM 640 O O . GLY A 1 81 ? 20.289 -3.848 -34.563 1.00 70.69 81 GLY A O 1
ATOM 641 N N . THR A 1 82 ? 19.004 -5.440 -35.464 1.00 69.62 82 THR A N 1
ATOM 642 C CA . THR A 1 82 ? 18.765 -6.203 -34.223 1.00 69.62 82 THR A CA 1
ATOM 643 C C . THR A 1 82 ? 20.006 -6.893 -33.650 1.00 69.62 82 THR A C 1
ATOM 645 O O . THR A 1 82 ? 20.062 -7.171 -32.453 1.00 69.62 82 THR A O 1
ATOM 648 N N . THR A 1 83 ? 21.022 -7.162 -34.473 1.00 66.31 83 THR A N 1
ATOM 649 C CA . THR A 1 83 ? 22.217 -7.932 -34.082 1.00 66.31 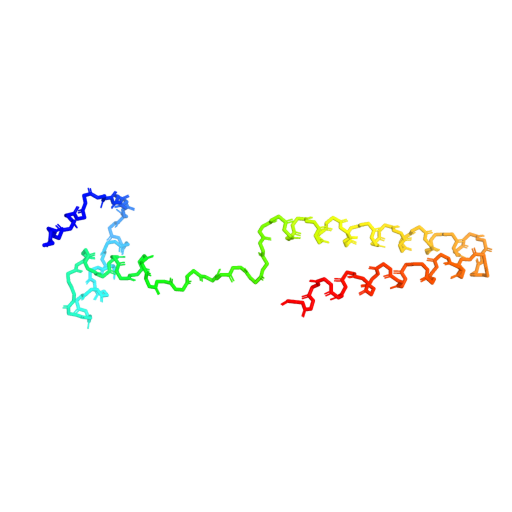83 THR A CA 1
ATOM 650 C C . THR A 1 83 ? 23.055 -7.219 -33.016 1.00 66.31 83 THR A C 1
ATOM 652 O O . THR A 1 83 ? 23.636 -7.864 -32.147 1.00 66.31 83 THR A O 1
ATOM 655 N N . SER A 1 84 ? 23.059 -5.883 -33.026 1.00 67.75 84 SER A N 1
ATOM 656 C CA . SER A 1 84 ? 23.801 -5.040 -32.075 1.00 67.75 84 SER A CA 1
ATOM 657 C C . SER A 1 84 ? 23.113 -4.912 -30.707 1.00 67.75 84 SER A C 1
ATOM 659 O O . SER A 1 84 ? 23.660 -4.301 -29.793 1.00 67.75 84 SER A O 1
ATOM 661 N N . THR A 1 85 ? 21.898 -5.450 -30.558 1.00 76.81 85 THR A N 1
ATOM 662 C CA . THR A 1 85 ? 21.024 -5.224 -29.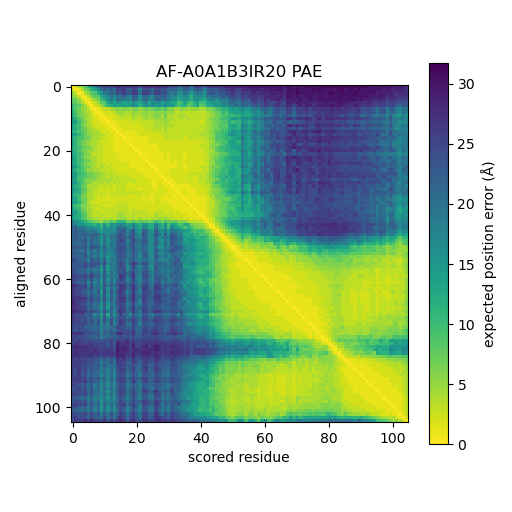393 1.00 76.81 85 THR A CA 1
ATOM 663 C C . THR A 1 85 ? 20.879 -6.463 -28.501 1.00 76.81 85 THR A C 1
ATOM 665 O O . THR A 1 85 ? 20.359 -6.364 -27.391 1.00 76.81 85 THR A O 1
ATOM 668 N N . GLN A 1 86 ? 21.369 -7.625 -28.949 1.00 79.56 86 GLN A N 1
ATOM 669 C CA . GLN A 1 86 ? 21.104 -8.926 -28.326 1.00 79.56 86 GLN A CA 1
ATOM 670 C C . GLN A 1 86 ? 21.558 -9.009 -26.858 1.00 79.56 86 GLN A C 1
ATOM 672 O O . GLN A 1 86 ? 20.775 -9.383 -25.991 1.00 79.56 86 GLN A O 1
ATOM 677 N N . GLN A 1 87 ? 22.788 -8.582 -26.553 1.00 84.38 87 GLN A N 1
ATOM 678 C CA . GLN A 1 87 ? 23.318 -8.608 -25.181 1.00 84.38 87 GLN A CA 1
ATOM 679 C C . GLN A 1 87 ? 22.505 -7.730 -24.219 1.00 84.38 87 GLN A C 1
ATOM 681 O O . GLN A 1 87 ? 22.299 -8.083 -23.059 1.00 84.38 87 GLN A O 1
ATOM 686 N N . ALA A 1 88 ? 22.017 -6.588 -24.701 1.00 84.25 88 ALA A N 1
ATOM 687 C CA . ALA A 1 88 ? 21.223 -5.677 -23.892 1.00 84.25 88 ALA A CA 1
ATOM 688 C C . ALA A 1 88 ? 19.778 -6.176 -23.699 1.00 84.25 88 ALA A C 1
ATOM 690 O O . ALA A 1 88 ? 19.187 -5.939 -22.647 1.00 84.25 88 ALA A O 1
ATOM 691 N N . ILE A 1 89 ? 19.233 -6.937 -24.656 1.00 86.69 89 ILE A N 1
ATOM 692 C CA . ILE A 1 89 ? 17.965 -7.665 -24.490 1.00 86.69 89 ILE A CA 1
ATOM 693 C C . ILE A 1 89 ? 18.101 -8.744 -23.406 1.00 86.69 89 ILE A C 1
ATOM 695 O O . ILE A 1 89 ? 17.221 -8.864 -22.552 1.00 86.69 89 ILE A O 1
ATOM 699 N N 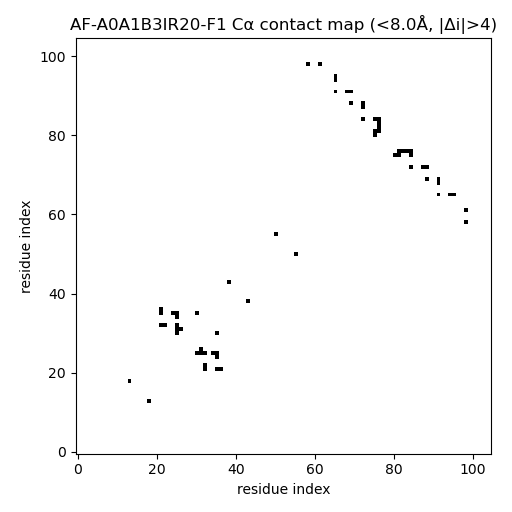. ASP A 1 90 ? 19.202 -9.497 -23.396 1.00 88.38 90 ASP A N 1
ATOM 700 C CA . ASP A 1 90 ? 19.452 -10.519 -22.371 1.00 88.38 90 ASP A CA 1
ATOM 701 C C . ASP A 1 90 ? 19.603 -9.901 -20.974 1.00 88.38 90 ASP A C 1
ATOM 703 O O . ASP A 1 90 ? 19.122 -10.455 -19.984 1.00 88.38 90 ASP A O 1
ATOM 707 N N . GLN A 1 91 ? 20.220 -8.721 -20.885 1.00 88.94 91 GLN A N 1
ATOM 708 C CA . GLN A 1 91 ? 20.319 -7.974 -19.635 1.00 88.94 91 GLN A CA 1
ATOM 709 C C . GLN A 1 91 ? 18.948 -7.473 -19.154 1.00 88.94 91 GLN A C 1
ATOM 711 O O . GLN A 1 91 ? 18.617 -7.637 -17.981 1.00 88.94 91 GLN A O 1
ATOM 716 N N . LEU A 1 92 ? 18.121 -6.938 -20.059 1.00 91.06 92 LEU A N 1
ATOM 717 C CA . LEU A 1 92 ? 16.762 -6.497 -19.738 1.00 91.06 92 LEU A CA 1
ATOM 718 C C . LEU A 1 92 ? 15.888 -7.655 -19.230 1.00 91.06 92 LEU A C 1
ATOM 720 O O . LEU A 1 92 ? 15.120 -7.480 -18.286 1.00 91.06 92 LEU A O 1
ATOM 724 N N . ARG A 1 93 ? 16.031 -8.852 -19.815 1.00 90.69 93 ARG A N 1
ATOM 725 C CA . ARG A 1 93 ? 15.346 -10.066 -19.338 1.00 90.69 93 ARG A CA 1
ATOM 726 C C . ARG A 1 93 ? 15.713 -10.388 -17.890 1.00 90.69 93 ARG A C 1
ATOM 728 O O . ARG A 1 93 ? 14.818 -10.595 -17.080 1.00 90.69 93 ARG A O 1
ATOM 735 N N . LYS A 1 94 ? 17.003 -10.336 -17.539 1.00 92.25 94 LYS A N 1
ATOM 736 C CA . LYS A 1 94 ? 17.459 -10.560 -16.155 1.00 92.25 94 LYS A CA 1
ATOM 737 C C . LYS A 1 94 ? 16.881 -9.536 -15.176 1.00 92.25 94 LYS A C 1
ATOM 739 O O . LYS A 1 94 ? 16.505 -9.907 -14.070 1.00 92.25 94 LYS A O 1
ATOM 744 N N . GLU A 1 95 ? 16.801 -8.262 -15.561 1.00 90.94 95 GLU A N 1
ATOM 745 C CA . GLU A 1 95 ? 16.199 -7.213 -14.721 1.00 90.94 95 GLU A CA 1
ATOM 746 C C . GLU A 1 95 ? 14.709 -7.472 -14.459 1.00 90.94 95 GLU A C 1
ATOM 748 O O . GLU A 1 95 ? 14.248 -7.331 -13.324 1.00 90.94 95 GLU A O 1
ATOM 753 N N . VAL A 1 96 ? 13.970 -7.907 -15.485 1.00 91.56 96 VAL A N 1
ATOM 754 C CA . VAL A 1 96 ? 12.560 -8.306 -15.364 1.00 91.56 96 VAL A CA 1
ATOM 755 C C . VAL A 1 96 ? 12.404 -9.526 -14.455 1.00 91.56 96 VAL A C 1
ATOM 757 O O . VAL A 1 96 ? 11.535 -9.519 -13.585 1.00 91.56 96 VAL A O 1
ATOM 760 N N . ASP A 1 97 ? 13.253 -10.543 -14.607 1.00 91.69 97 ASP A N 1
ATOM 761 C CA . ASP A 1 97 ? 13.205 -11.757 -13.783 1.00 91.69 97 ASP A CA 1
ATOM 762 C C . ASP A 1 97 ? 13.495 -11.457 -12.305 1.00 91.69 97 ASP A C 1
ATOM 764 O O . ASP A 1 97 ? 12.807 -11.959 -11.413 1.00 91.69 97 ASP A O 1
ATOM 768 N N . LEU A 1 98 ? 14.474 -10.590 -12.029 1.00 91.00 98 LEU A N 1
ATOM 769 C CA . LEU A 1 98 ? 14.790 -10.140 -10.672 1.00 91.00 98 LEU A CA 1
ATOM 770 C C . LEU A 1 98 ? 13.620 -9.377 -10.043 1.00 91.00 98 LEU A C 1
ATOM 772 O O . LEU A 1 98 ? 13.284 -9.619 -8.882 1.00 91.00 98 LEU A O 1
ATOM 776 N N . LEU A 1 99 ? 12.979 -8.485 -10.802 1.00 89.56 99 LEU A N 1
ATOM 777 C CA . LEU A 1 99 ? 11.795 -7.766 -10.339 1.00 89.56 99 LEU A CA 1
ATOM 778 C C . LEU A 1 99 ? 10.633 -8.732 -10.068 1.00 89.56 99 LEU A C 1
ATOM 780 O O . LEU A 1 99 ? 9.967 -8.622 -9.040 1.00 89.56 99 LEU A O 1
ATOM 784 N N . TRP A 1 100 ? 10.434 -9.734 -10.926 1.00 88.56 100 TRP A N 1
ATOM 785 C CA . TRP A 1 100 ? 9.422 -10.767 -10.713 1.00 88.56 100 TRP A CA 1
ATOM 786 C C . TRP A 1 100 ? 9.650 -11.577 -9.437 1.00 88.56 100 TRP A C 1
ATOM 788 O O . TRP A 1 100 ? 8.705 -11.798 -8.684 1.00 88.56 100 TRP A O 1
ATOM 798 N N . GLN A 1 101 ? 10.891 -11.970 -9.143 1.00 88.56 101 GLN A N 1
ATOM 799 C CA . GLN A 1 101 ? 11.226 -12.672 -7.898 1.00 88.56 101 GLN A CA 1
ATOM 800 C C . GLN A 1 101 ? 10.976 -11.819 -6.648 1.00 88.56 101 GLN A C 1
ATOM 802 O O . GLN A 1 101 ? 10.633 -12.354 -5.595 1.00 88.56 101 GLN A O 1
ATOM 807 N N . GLN A 1 102 ? 11.140 -10.498 -6.751 1.00 84.25 102 GLN A N 1
ATOM 808 C CA . GLN A 1 102 ? 10.844 -9.572 -5.657 1.00 84.25 102 GLN A CA 1
ATOM 809 C C . GLN A 1 102 ? 9.337 -9.429 -5.420 1.00 84.25 102 GLN A C 1
ATOM 811 O O . GLN A 1 102 ? 8.922 -9.353 -4.268 1.00 84.25 102 GLN A O 1
ATOM 816 N N . LEU A 1 103 ? 8.532 -9.417 -6.489 1.00 81.31 103 LEU A N 1
ATOM 817 C CA . LEU A 1 103 ? 7.069 -9.304 -6.431 1.00 81.31 103 LEU A CA 1
ATOM 818 C C . LEU A 1 103 ? 6.348 -10.613 -6.069 1.00 81.31 103 LEU A C 1
ATOM 820 O O . LEU A 1 103 ? 5.198 -10.566 -5.646 1.00 81.31 103 LEU A O 1
ATOM 824 N N . ALA A 1 104 ? 6.987 -11.768 -6.274 1.00 75.75 104 ALA A N 1
ATOM 825 C CA . ALA A 1 104 ? 6.418 -13.091 -5.997 1.00 75.75 104 ALA A CA 1
ATOM 826 C C . ALA A 1 104 ? 6.517 -13.527 -4.519 1.00 75.75 104 ALA A C 1
ATOM 828 O O . ALA A 1 104 ? 6.118 -14.646 -4.190 1.00 75.75 104 ALA A O 1
ATOM 829 N N . LYS A 1 105 ? 7.065 -12.672 -3.648 1.00 56.25 105 LYS A N 1
ATOM 830 C CA . LYS A 1 105 ? 7.025 -12.824 -2.187 1.00 56.25 105 LYS A CA 1
ATOM 831 C C . LYS A 1 105 ? 5.742 -12.238 -1.616 1.00 56.25 105 LYS A C 1
ATOM 833 O O . LYS A 1 105 ? 5.232 -12.849 -0.654 1.00 56.25 105 LYS A O 1
#

Organism: Lactiplantibacillus plantarum (NCBI:txid1590)

pLDDT: mean 83.26, std 12.16, range [40.84, 95.88]

Solvent-accessible surface area (backbone atoms only — not comparable to full-atom values): 6432 Å² total; per-residue (Å²): 134,84,81,81,75,84,81,83,82,84,90,81,89,69,57,73,70,58,45,50,52,47,46,52,55,10,56,78,67,77,37,54,53,69,57,36,53,49,46,49,74,72,62,48,76,68,76,70,63,96,55,56,73,69,56,50,55,51,52,53,53,50,52,52,50,52,53,50,51,51,56,49,49,56,53,46,29,74,74,70,41,61,82,82,38,51,73,60,52,56,51,51,49,51,54,53,52,54,52,49,62,64,71,73,110